Protein AF-A0A257YE95-F1 (afdb_monomer_lite)

Secondary structure (DSSP, 8-state):
---------BTTTBS-HHHHHT-S--------SS-----HHHHHHHHHHHHHH-

Radius of gyration: 11.87 Å; chains: 1; bounding box: 28×15×29 Å

pLDDT: mean 89.45, std 9.3, range [62.28, 97.75]

Sequence (54 aa):
GRAIGLVLGAEGPGLREKTKETCDILARIPFAGAFGSLNVSNAAAVALYAATRG

Foldseek 3Di:
DPDDDDDWAAFPPIDDPVVVVPDPDDDDDDDDDDRRGDHRVVVVVVVVVVVVVD

Structure (mmCIF, N/CA/C/O backbone):
data_AF-A0A257YE95-F1
#
_entry.id   AF-A0A257YE95-F1
#
loop_
_atom_site.group_PDB
_atom_site.id
_atom_site.type_symbol
_atom_site.label_atom_id
_atom_site.label_alt_id
_atom_site.label_comp_id
_atom_site.label_asym_id
_atom_site.label_entity_id
_atom_site.label_seq_id
_atom_site.pdbx_PDB_ins_code
_atom_site.Cartn_x
_atom_site.Cartn_y
_atom_site.Cartn_z
_atom_site.occupancy
_atom_site.B_iso_or_equiv
_a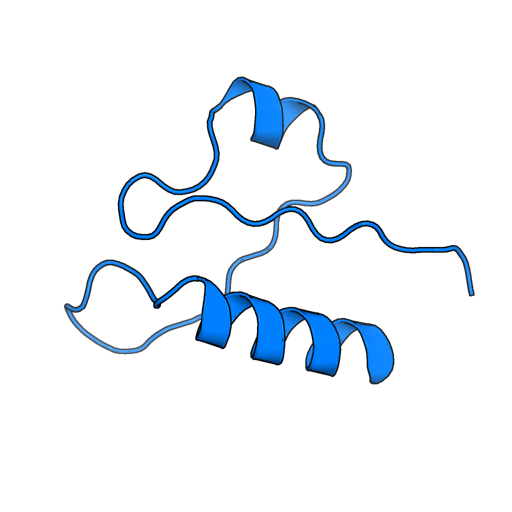tom_site.auth_seq_id
_atom_site.auth_comp_id
_atom_site.auth_asym_id
_atom_site.auth_atom_id
_atom_site.pdbx_PDB_model_num
ATOM 1 N N . GLY A 1 1 ? -17.329 -1.379 10.101 1.00 70.75 1 GLY A N 1
ATOM 2 C CA . GLY A 1 1 ? -15.982 -1.980 10.040 1.00 70.75 1 GLY A CA 1
ATOM 3 C C . GLY A 1 1 ? -14.995 -1.091 10.770 1.00 70.75 1 GLY A C 1
ATOM 4 O O . GLY A 1 1 ? -15.283 0.090 10.932 1.00 70.75 1 GLY A O 1
ATOM 5 N N . ARG A 1 2 ? -13.865 -1.639 11.231 1.00 84.62 2 ARG A N 1
ATOM 6 C CA . ARG A 1 2 ? -12.746 -0.837 11.761 1.00 84.62 2 ARG A CA 1
ATOM 7 C C . ARG A 1 2 ? -12.222 0.081 10.648 1.00 84.62 2 ARG A C 1
ATOM 9 O O . ARG A 1 2 ? -12.132 -0.359 9.506 1.00 84.62 2 ARG A O 1
ATOM 16 N N . ALA A 1 3 ? -11.906 1.336 10.966 1.00 90.56 3 ALA A N 1
ATOM 17 C CA . ALA A 1 3 ? -11.321 2.260 9.995 1.00 90.56 3 ALA A CA 1
ATOM 18 C C . ALA A 1 3 ? -9.954 1.746 9.502 1.00 90.56 3 ALA A C 1
ATOM 20 O O . ALA A 1 3 ? -9.176 1.205 10.291 1.00 90.56 3 ALA A O 1
ATOM 21 N N . ILE A 1 4 ? -9.667 1.923 8.209 1.00 93.56 4 ILE A N 1
ATOM 22 C CA . ILE A 1 4 ? -8.404 1.525 7.570 1.00 93.56 4 ILE A CA 1
ATOM 23 C C . ILE A 1 4 ? -7.680 2.789 7.104 1.00 93.56 4 ILE A C 1
ATOM 25 O O . ILE A 1 4 ? -8.262 3.614 6.401 1.00 93.56 4 ILE A O 1
ATOM 29 N N . GLY A 1 5 ? -6.409 2.932 7.479 1.00 96.00 5 GLY A N 1
ATOM 30 C CA . GLY A 1 5 ? -5.513 3.943 6.923 1.00 96.00 5 GLY A CA 1
ATOM 31 C C . GLY A 1 5 ? -4.720 3.361 5.757 1.00 96.00 5 GLY A C 1
ATOM 32 O O . GLY A 1 5 ? -3.989 2.392 5.939 1.00 96.00 5 GLY A O 1
ATOM 33 N N . LEU A 1 6 ? -4.855 3.942 4.564 1.00 96.19 6 LEU A N 1
ATOM 34 C CA . LEU A 1 6 ? -4.043 3.570 3.404 1.00 96.19 6 LEU A CA 1
ATOM 35 C C . LEU A 1 6 ? -2.809 4.470 3.336 1.00 96.19 6 LEU A C 1
ATOM 37 O O . LEU A 1 6 ? -2.932 5.692 3.268 1.00 96.19 6 LEU A O 1
ATOM 41 N N . VAL A 1 7 ? -1.624 3.863 3.324 1.00 97.69 7 VAL A N 1
ATOM 42 C CA . VAL A 1 7 ? -0.345 4.575 3.227 1.00 97.69 7 VAL A CA 1
ATOM 43 C C . VAL A 1 7 ? 0.292 4.249 1.882 1.00 97.69 7 VAL A C 1
ATOM 45 O O . VAL A 1 7 ? 0.571 3.090 1.584 1.00 97.69 7 VAL A O 1
ATOM 48 N N . LEU A 1 8 ? 0.514 5.273 1.059 1.00 96.00 8 LEU A N 1
ATOM 49 C CA . LEU A 1 8 ? 1.101 5.128 -0.272 1.00 96.00 8 LEU A CA 1
ATOM 50 C C . LEU A 1 8 ? 2.455 5.835 -0.338 1.00 96.00 8 LEU A C 1
ATOM 52 O O . LEU A 1 8 ? 2.624 6.935 0.185 1.00 96.00 8 LEU A O 1
ATOM 56 N N . GLY A 1 9 ? 3.425 5.176 -0.968 1.00 93.44 9 GLY A N 1
ATOM 57 C CA . GLY A 1 9 ? 4.754 5.728 -1.217 1.00 93.44 9 GLY A CA 1
ATOM 58 C C . GLY A 1 9 ? 4.843 6.450 -2.556 1.00 93.44 9 GLY A C 1
ATOM 59 O O . GLY A 1 9 ? 3.893 6.454 -3.335 1.00 93.44 9 GLY A O 1
ATOM 60 N N . ALA A 1 10 ? 6.009 7.030 -2.836 1.00 91.38 10 ALA A N 1
ATOM 61 C CA . ALA A 1 10 ? 6.280 7.638 -4.135 1.00 91.38 10 ALA A CA 1
ATOM 62 C C . ALA A 1 10 ? 6.432 6.570 -5.233 1.00 91.38 10 ALA A C 1
ATOM 64 O O . ALA A 1 10 ? 6.900 5.461 -4.971 1.00 91.38 10 ALA A O 1
ATOM 65 N N . GLU A 1 11 ? 6.091 6.926 -6.472 1.00 88.06 11 GLU A N 1
ATOM 66 C CA . GLU A 1 11 ? 6.422 6.118 -7.649 1.00 88.06 11 GLU A CA 1
ATOM 67 C C . GLU A 1 11 ? 7.947 5.951 -7.739 1.00 88.06 11 GLU A C 1
ATOM 69 O O . GLU A 1 11 ? 8.679 6.923 -7.564 1.00 88.06 11 GLU A O 1
ATOM 74 N N . GLY A 1 12 ? 8.428 4.728 -7.969 1.00 86.31 12 GLY A N 1
ATOM 75 C CA . GLY A 1 12 ? 9.841 4.359 -7.893 1.00 86.31 12 GLY A CA 1
ATOM 76 C C . GLY A 1 12 ? 10.225 3.797 -6.517 1.00 86.31 12 GLY A C 1
ATOM 77 O O . GLY A 1 12 ? 9.933 2.630 -6.250 1.00 86.31 12 GLY A O 1
ATOM 78 N N . PRO A 1 13 ? 10.887 4.575 -5.632 1.00 88.25 13 PRO A N 1
ATOM 79 C CA . PRO A 1 13 ? 11.428 4.073 -4.366 1.00 88.25 13 PRO A CA 1
ATOM 80 C C . PRO A 1 13 ? 10.360 3.619 -3.358 1.00 88.25 13 PRO A C 1
ATOM 82 O O . PRO A 1 13 ? 10.693 2.940 -2.386 1.00 88.25 13 PRO A O 1
ATOM 85 N N . GLY A 1 14 ? 9.085 3.962 -3.567 1.00 92.44 14 GLY A N 1
ATOM 86 C CA . GLY A 1 14 ? 7.991 3.502 -2.721 1.00 92.44 14 GLY A CA 1
ATOM 87 C C 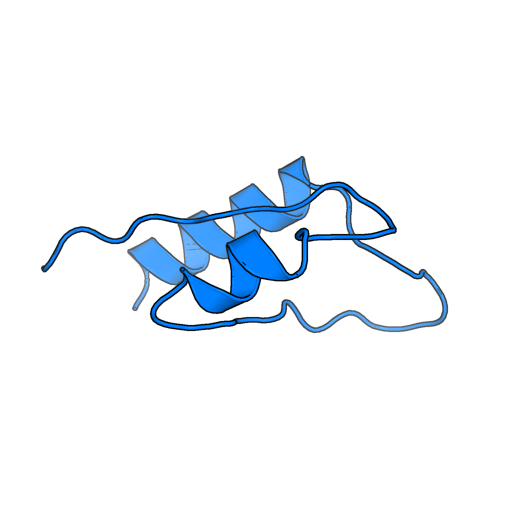. GLY A 1 14 ? 8.006 4.128 -1.327 1.00 92.44 14 GLY A C 1
ATOM 88 O O . GLY A 1 14 ? 8.279 5.318 -1.151 1.00 92.44 14 GLY A O 1
ATOM 89 N N . LEU A 1 15 ? 7.628 3.328 -0.328 1.00 95.56 15 LEU A N 1
ATOM 90 C CA . LEU A 1 15 ? 7.616 3.736 1.077 1.00 95.56 15 LEU A CA 1
ATOM 91 C C . LEU A 1 15 ? 9.030 3.738 1.660 1.00 95.56 15 LEU A C 1
ATOM 93 O O . LEU A 1 15 ? 9.818 2.824 1.414 1.00 95.56 15 LEU A O 1
ATOM 97 N N . ARG A 1 16 ? 9.315 4.728 2.511 1.00 96.81 16 ARG A N 1
ATOM 98 C CA . ARG A 1 16 ? 10.520 4.729 3.351 1.00 96.81 16 ARG A CA 1
ATOM 99 C C . ARG A 1 16 ? 10.461 3.562 4.332 1.00 96.81 16 ARG A C 1
ATOM 101 O O . ARG A 1 16 ? 9.383 3.220 4.808 1.00 96.81 16 ARG A O 1
ATOM 108 N N . GLU A 1 17 ? 11.617 3.013 4.686 1.00 96.88 17 GLU A N 1
ATOM 109 C CA . GLU A 1 17 ? 11.685 1.802 5.513 1.00 96.88 17 GLU A CA 1
ATOM 110 C C . GLU A 1 17 ? 10.981 1.955 6.865 1.00 96.88 17 GLU A C 1
ATOM 112 O O . GLU A 1 17 ? 10.065 1.198 7.165 1.00 96.88 17 GLU A O 1
ATOM 117 N N . LYS A 1 18 ? 11.262 3.042 7.593 1.00 97.50 18 LYS A N 1
ATOM 118 C CA . LYS A 1 18 ? 10.553 3.364 8.843 1.00 97.50 18 LYS A CA 1
ATOM 119 C C . LYS A 1 18 ? 9.034 3.455 8.676 1.00 97.50 18 LYS A C 1
ATOM 121 O O . LYS A 1 18 ? 8.293 3.079 9.570 1.00 97.50 18 LYS A O 1
ATOM 126 N N . THR A 1 19 ? 8.550 3.959 7.538 1.00 97.38 19 THR A N 1
ATOM 127 C CA . THR A 1 19 ? 7.106 4.044 7.273 1.00 97.38 19 THR A CA 1
ATOM 128 C C . THR A 1 19 ? 6.495 2.658 7.085 1.00 97.38 19 THR A C 1
ATOM 130 O O . THR A 1 19 ? 5.370 2.428 7.524 1.00 97.38 19 THR A O 1
ATOM 133 N N . LYS A 1 20 ? 7.228 1.718 6.472 1.00 96.69 20 LYS A N 1
ATOM 134 C CA . LYS A 1 20 ? 6.788 0.321 6.369 1.00 96.69 20 LYS A CA 1
ATOM 135 C C . LYS A 1 20 ? 6.724 -0.341 7.743 1.00 96.69 20 LYS A C 1
ATOM 137 O O . LYS A 1 20 ? 5.737 -1.001 8.030 1.00 96.69 20 LYS A O 1
ATOM 14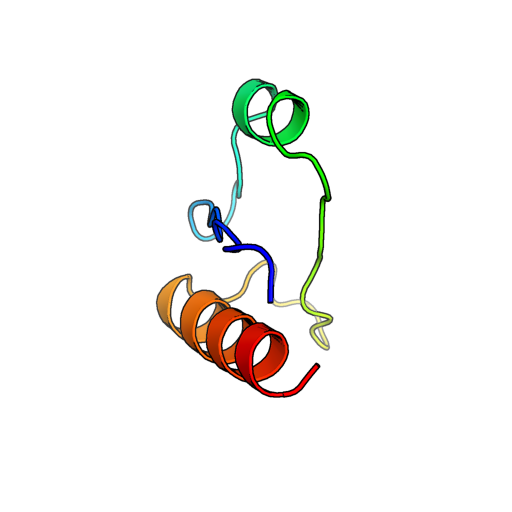2 N N . GLU A 1 21 ? 7.730 -0.116 8.588 1.00 97.75 21 GLU A N 1
ATOM 143 C CA . GLU A 1 21 ? 7.791 -0.654 9.958 1.00 97.75 21 GLU A CA 1
ATOM 144 C C . GLU A 1 21 ? 6.622 -0.181 10.835 1.00 97.75 21 GLU A C 1
ATOM 146 O O . GLU A 1 21 ? 6.192 -0.903 11.728 1.00 97.75 21 GLU A O 1
ATOM 151 N N . THR A 1 22 ? 6.081 1.016 10.578 1.00 97.31 22 THR A N 1
ATOM 152 C CA . THR A 1 22 ? 4.912 1.541 11.304 1.00 97.31 22 THR A CA 1
ATOM 153 C C . THR A 1 22 ? 3.563 1.060 10.765 1.00 97.31 22 THR A C 1
ATOM 155 O O . THR A 1 22 ? 2.536 1.374 11.361 1.00 97.31 22 THR A O 1
ATOM 158 N N . CYS A 1 23 ? 3.526 0.367 9.623 1.00 97.75 23 CYS A N 1
ATOM 159 C CA . CYS A 1 23 ? 2.277 -0.136 9.052 1.00 97.75 23 CYS A CA 1
ATOM 160 C C . CYS A 1 23 ? 1.918 -1.499 9.655 1.00 97.75 23 CYS A C 1
ATOM 162 O O . CYS A 1 23 ? 2.755 -2.394 9.696 1.00 97.75 23 CYS A O 1
ATOM 164 N N . ASP A 1 24 ? 0.647 -1.685 10.028 1.00 96.94 24 ASP A N 1
ATOM 165 C CA . ASP A 1 24 ? 0.144 -2.978 10.523 1.00 96.94 24 ASP A CA 1
ATOM 166 C C . ASP A 1 24 ? 0.269 -4.088 9.461 1.00 96.94 24 ASP A C 1
ATOM 168 O O . ASP A 1 24 ? 0.531 -5.249 9.772 1.00 96.94 24 ASP A O 1
ATOM 172 N N . ILE A 1 25 ? 0.034 -3.735 8.192 1.00 94.69 25 ILE A N 1
ATOM 173 C CA . ILE A 1 25 ? 0.026 -4.655 7.053 1.00 94.69 25 ILE A CA 1
ATOM 174 C C . ILE A 1 25 ? 0.722 -3.980 5.874 1.00 94.69 25 ILE A C 1
ATOM 176 O O . ILE A 1 25 ? 0.430 -2.833 5.536 1.00 94.69 25 ILE A O 1
ATOM 180 N N . LEU A 1 26 ? 1.599 -4.726 5.202 1.00 96.00 26 LEU A N 1
ATOM 181 C CA . LEU A 1 26 ? 2.166 -4.340 3.915 1.00 96.00 26 LEU A CA 1
ATOM 182 C C . LEU A 1 26 ? 1.467 -5.109 2.795 1.00 96.00 26 LEU A C 1
ATOM 184 O O . LEU A 1 26 ? 1.373 -6.334 2.832 1.00 96.00 26 LEU A O 1
ATOM 188 N N . ALA A 1 27 ? 0.999 -4.383 1.782 1.00 93.31 27 ALA A N 1
ATOM 189 C CA . ALA A 1 27 ? 0.332 -4.943 0.613 1.00 93.31 27 ALA A CA 1
ATOM 190 C C . ALA A 1 27 ? 0.997 -4.447 -0.676 1.00 93.31 27 ALA A C 1
ATOM 192 O O . ALA A 1 27 ? 1.598 -3.373 -0.717 1.00 93.31 27 ALA A O 1
ATOM 193 N N . ARG A 1 28 ? 0.874 -5.232 -1.749 1.00 90.12 28 ARG A N 1
ATOM 194 C CA . ARG A 1 28 ? 1.428 -4.911 -3.068 1.00 90.12 28 ARG A CA 1
ATOM 195 C C . ARG A 1 28 ? 0.371 -5.124 -4.139 1.00 90.12 28 ARG A C 1
ATOM 197 O O . ARG A 1 28 ? -0.289 -6.156 -4.149 1.00 90.12 28 ARG A O 1
ATOM 204 N N . ILE A 1 29 ? 0.271 -4.180 -5.071 1.00 89.31 29 ILE A N 1
ATOM 205 C CA . ILE A 1 29 ? -0.521 -4.345 -6.292 1.00 89.31 29 ILE A CA 1
ATOM 206 C C . ILE A 1 29 ? 0.325 -5.159 -7.283 1.00 89.31 29 ILE A C 1
ATOM 208 O O . ILE A 1 29 ? 1.417 -4.706 -7.645 1.00 89.31 29 ILE A O 1
ATOM 212 N N . PRO A 1 30 ? -0.117 -6.355 -7.709 1.00 85.94 30 PRO A N 1
ATOM 213 C CA . PRO A 1 30 ? 0.569 -7.102 -8.755 1.00 85.94 30 PRO A CA 1
ATOM 214 C C . PRO A 1 30 ? 0.530 -6.315 -10.069 1.00 85.94 30 PRO A C 1
ATOM 216 O O . PRO A 1 30 ? -0.509 -5.772 -10.436 1.00 85.94 30 PRO A O 1
ATOM 219 N N . PHE A 1 31 ? 1.643 -6.274 -10.796 1.00 79.94 31 PHE A N 1
ATOM 220 C CA . PHE A 1 31 ? 1.719 -5.664 -12.123 1.00 79.94 31 PHE A CA 1
ATOM 221 C C . PHE A 1 31 ? 2.468 -6.587 -13.085 1.00 79.94 31 PHE A C 1
ATOM 223 O O . PHE A 1 31 ? 3.333 -7.358 -12.664 1.00 79.94 31 PHE A O 1
ATOM 230 N N . ALA A 1 32 ? 2.111 -6.529 -14.369 1.00 73.19 32 ALA A N 1
ATOM 231 C CA . ALA A 1 32 ? 2.708 -7.350 -15.417 1.00 73.19 32 ALA A CA 1
ATOM 232 C C . ALA A 1 32 ? 3.811 -6.575 -16.161 1.00 73.19 32 ALA A C 1
ATOM 234 O O . ALA A 1 32 ? 3.581 -5.459 -16.624 1.00 73.19 32 ALA A O 1
ATOM 235 N N . GLY A 1 33 ? 4.987 -7.190 -16.320 1.00 68.50 33 GLY A N 1
ATOM 236 C CA . GLY A 1 33 ? 6.063 -6.705 -17.194 1.00 68.50 33 GLY A CA 1
ATOM 237 C C . GLY A 1 33 ? 7.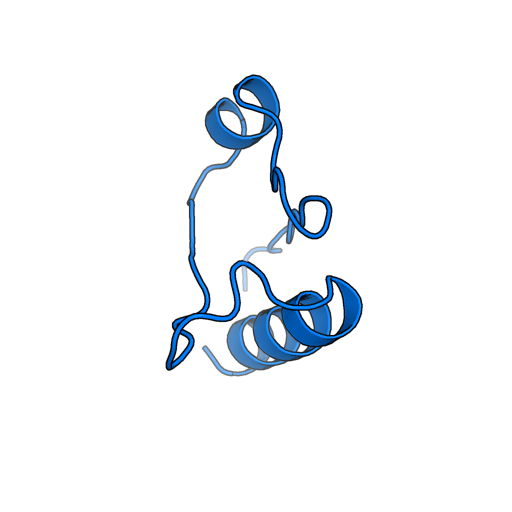218 -5.972 -16.501 1.00 68.50 33 GLY A C 1
ATOM 238 O O . GLY A 1 33 ? 7.362 -5.998 -15.282 1.00 68.50 33 GLY A O 1
ATOM 239 N N . ALA A 1 34 ? 8.064 -5.338 -17.323 1.00 66.75 34 ALA A N 1
ATOM 240 C CA . ALA A 1 34 ? 9.313 -4.675 -16.925 1.00 66.75 34 ALA A CA 1
ATOM 241 C C . ALA A 1 34 ? 9.136 -3.236 -16.394 1.00 66.75 34 ALA A C 1
ATOM 243 O O . ALA A 1 34 ? 10.120 -2.578 -16.061 1.00 66.75 34 ALA A O 1
ATOM 244 N N . PHE A 1 35 ? 7.905 -2.721 -16.334 1.00 65.81 35 PHE A N 1
ATOM 245 C CA . PHE A 1 35 ? 7.648 -1.386 -15.796 1.00 65.81 35 PHE A CA 1
ATOM 246 C C . PHE A 1 35 ? 7.777 -1.426 -14.271 1.00 65.81 35 PHE A C 1
ATOM 248 O O . PHE A 1 35 ? 7.076 -2.180 -13.606 1.00 65.81 35 PHE A O 1
ATOM 255 N N . GLY A 1 36 ? 8.721 -0.654 -13.729 1.00 74.69 36 GLY A N 1
ATOM 256 C CA . GLY A 1 36 ? 9.156 -0.783 -12.337 1.00 74.69 36 GLY A CA 1
ATOM 257 C C . GLY A 1 36 ? 8.059 -0.528 -11.299 1.00 74.69 36 GLY A C 1
ATOM 258 O O . GLY A 1 36 ? 7.877 -1.337 -10.393 1.00 74.69 36 GLY A O 1
ATOM 259 N N . SER A 1 37 ? 7.323 0.578 -11.416 1.00 77.69 37 SER A N 1
ATOM 260 C CA . SER A 1 37 ? 6.300 0.982 -10.444 1.00 77.69 37 SER A CA 1
ATOM 261 C C . SER A 1 37 ? 5.074 1.581 -11.118 1.00 77.69 37 SER A C 1
ATOM 263 O O . SER A 1 37 ? 5.172 2.160 -12.195 1.00 77.69 37 SER A O 1
ATOM 265 N N . LEU A 1 38 ? 3.925 1.474 -10.452 1.00 82.38 38 LEU A N 1
ATOM 266 C CA . LEU A 1 38 ? 2.699 2.141 -10.871 1.00 82.38 38 LEU A CA 1
ATOM 267 C C . LEU A 1 38 ? 2.691 3.592 -10.384 1.00 82.38 38 LEU A C 1
ATOM 269 O O . LEU A 1 38 ? 3.176 3.891 -9.290 1.00 82.38 38 LEU A O 1
ATOM 273 N N . ASN A 1 39 ? 2.049 4.464 -11.155 1.00 91.06 39 ASN A N 1
ATOM 274 C CA . ASN A 1 39 ? 1.731 5.801 -10.692 1.00 91.06 39 ASN A CA 1
ATOM 275 C C . ASN A 1 39 ? 0.920 5.775 -9.387 1.00 91.06 39 ASN A C 1
ATOM 277 O O . ASN A 1 39 ? -0.031 5.001 -9.244 1.00 91.06 39 ASN A O 1
ATOM 281 N N . VAL A 1 40 ? 1.274 6.654 -8.447 1.00 92.94 40 VAL A N 1
ATOM 282 C CA . VAL A 1 40 ? 0.682 6.682 -7.099 1.00 92.94 40 VAL A CA 1
ATOM 283 C C . VAL A 1 40 ? -0.828 6.927 -7.136 1.00 92.94 40 VAL A C 1
ATOM 285 O O . VAL A 1 40 ? -1.553 6.336 -6.339 1.00 92.94 40 VAL A O 1
ATOM 288 N N . SER A 1 41 ? -1.329 7.735 -8.080 1.00 94.81 41 SER A N 1
ATOM 289 C CA . SER A 1 41 ? -2.772 7.990 -8.207 1.00 94.81 41 SER A CA 1
ATOM 290 C C . SER A 1 41 ? -3.545 6.729 -8.608 1.00 94.81 41 SER A C 1
ATOM 292 O O . SER A 1 41 ? -4.552 6.394 -7.983 1.00 94.81 41 SER A O 1
ATOM 294 N N . ASN A 1 42 ? -3.020 5.961 -9.567 1.00 94.00 42 ASN A N 1
ATOM 295 C CA . ASN A 1 42 ? -3.598 4.682 -9.976 1.00 94.00 42 ASN A CA 1
ATOM 296 C C . ASN A 1 42 ? -3.522 3.651 -8.840 1.00 94.00 42 ASN A C 1
ATOM 298 O O . ASN A 1 42 ? -4.487 2.925 -8.600 1.00 94.00 42 ASN A O 1
ATOM 302 N N . ALA A 1 43 ? -2.405 3.607 -8.105 1.00 93.69 43 ALA A N 1
ATOM 303 C CA . ALA A 1 43 ? -2.261 2.732 -6.944 1.00 93.69 43 ALA A CA 1
ATOM 304 C C . ALA A 1 43 ? -3.283 3.065 -5.843 1.00 93.69 43 ALA A C 1
ATOM 306 O O . ALA A 1 43 ? -3.900 2.158 -5.283 1.00 93.69 43 ALA A O 1
ATOM 307 N N . ALA A 1 44 ? -3.513 4.355 -5.577 1.00 95.62 44 ALA A N 1
ATOM 308 C CA . ALA A 1 44 ? -4.516 4.814 -4.619 1.00 95.62 44 ALA A CA 1
ATOM 309 C C . ALA A 1 44 ? -5.933 4.420 -5.047 1.00 95.62 44 ALA A C 1
ATOM 311 O O . ALA A 1 44 ? -6.692 3.908 -4.226 1.00 95.62 44 ALA A O 1
ATOM 312 N N . ALA A 1 45 ? -6.275 4.592 -6.328 1.00 95.81 45 ALA A N 1
ATOM 313 C CA . ALA A 1 45 ? -7.584 4.210 -6.855 1.00 95.81 45 ALA A CA 1
ATOM 314 C C . ALA A 1 45 ? -7.868 2.710 -6.660 1.00 95.81 45 ALA A C 1
ATOM 316 O O . ALA A 1 45 ? -8.928 2.339 -6.154 1.00 95.81 45 ALA A O 1
ATOM 317 N N . VAL A 1 46 ? -6.901 1.845 -6.991 1.00 94.31 46 VAL A N 1
ATOM 318 C CA . VAL A 1 46 ? -7.026 0.390 -6.800 1.00 94.31 46 VAL A CA 1
ATOM 319 C C . VAL A 1 46 ? -7.124 0.029 -5.315 1.00 94.31 46 VAL A C 1
ATOM 321 O O . VAL A 1 46 ? -7.974 -0.778 -4.941 1.00 94.31 46 VAL A O 1
ATOM 324 N N . ALA A 1 47 ? -6.294 0.635 -4.460 1.00 94.62 47 ALA A N 1
ATOM 325 C CA . ALA A 1 47 ? -6.295 0.364 -3.023 1.00 94.62 47 ALA A CA 1
ATOM 326 C C . ALA A 1 47 ? -7.621 0.765 -2.356 1.00 94.62 47 ALA A C 1
ATOM 328 O O . ALA A 1 47 ? -8.174 -0.008 -1.576 1.00 94.62 47 ALA A O 1
ATOM 329 N N . LEU A 1 48 ? -8.163 1.936 -2.701 1.00 95.12 48 LEU A N 1
ATOM 330 C CA . LEU A 1 48 ? -9.466 2.402 -2.216 1.00 95.12 48 LEU A CA 1
ATOM 331 C C . LEU A 1 48 ? -10.603 1.490 -2.686 1.00 95.12 48 LEU A C 1
ATOM 333 O O . LEU A 1 48 ? -11.476 1.127 -1.898 1.00 95.12 48 LEU A O 1
ATOM 337 N N . TYR A 1 49 ? -10.581 1.076 -3.954 1.00 95.00 49 TYR A N 1
ATOM 338 C CA . TYR A 1 49 ? -11.573 0.141 -4.476 1.00 95.00 49 TYR A CA 1
ATOM 339 C C . TYR A 1 49 ? -11.529 -1.205 -3.739 1.00 95.00 49 TYR A C 1
ATOM 341 O O . TYR A 1 49 ? -12.563 -1.707 -3.308 1.00 95.00 49 TYR A O 1
ATOM 349 N N . ALA A 1 50 ? -10.339 -1.772 -3.531 1.00 93.44 50 ALA A N 1
AT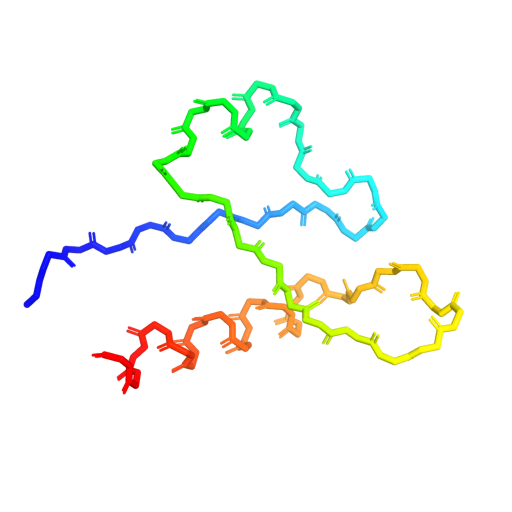OM 350 C CA . ALA A 1 50 ? -10.187 -3.022 -2.791 1.00 93.44 50 ALA A CA 1
ATOM 351 C C . ALA A 1 50 ? -10.657 -2.890 -1.330 1.00 93.44 50 ALA A C 1
ATOM 353 O O . ALA A 1 50 ? -11.398 -3.743 -0.848 1.00 93.44 50 ALA A O 1
ATOM 354 N N . ALA A 1 51 ? -10.297 -1.795 -0.652 1.00 92.00 51 ALA A N 1
ATOM 355 C CA . ALA A 1 51 ? -10.659 -1.540 0.745 1.00 92.00 51 ALA A CA 1
ATOM 356 C C . ALA A 1 51 ? -12.165 -1.321 0.974 1.00 92.00 51 ALA A C 1
ATOM 358 O O . ALA A 1 51 ? -12.633 -1.447 2.101 1.00 92.00 51 ALA A O 1
AT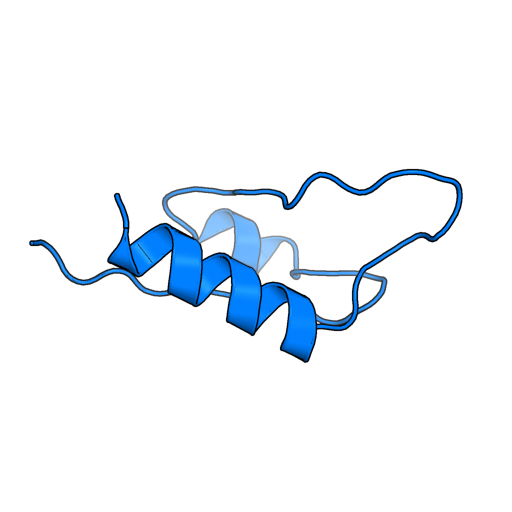OM 359 N N . THR A 1 52 ? -12.920 -0.975 -0.072 1.00 89.19 52 THR A N 1
ATOM 360 C CA . THR A 1 52 ? -14.381 -0.786 -0.005 1.00 89.19 52 THR A CA 1
ATOM 361 C C . THR A 1 52 ? -15.176 -2.018 -0.439 1.00 89.19 52 THR A C 1
ATOM 363 O O . THR A 1 52 ? -16.395 -2.042 -0.274 1.00 89.19 52 THR A O 1
ATOM 366 N N . ARG A 1 53 ? -14.511 -3.026 -1.016 1.00 82.12 53 ARG A N 1
ATOM 367 C CA . ARG A 1 53 ? -15.135 -4.240 -1.569 1.00 82.12 53 ARG A CA 1
ATOM 368 C C . ARG A 1 53 ? -14.872 -5.498 -0.737 1.00 82.12 53 ARG A C 1
ATOM 370 O O . ARG A 1 53 ? -15.585 -6.477 -0.949 1.00 82.12 53 ARG A O 1
ATOM 377 N N . GLY A 1 54 ? -13.861 -5.483 0.135 1.00 62.28 54 GLY A N 1
ATOM 378 C CA . GLY A 1 54 ? -13.612 -6.518 1.149 1.00 62.28 54 GLY A CA 1
ATOM 379 C C . GLY A 1 54 ? -14.408 -6.275 2.422 1.00 62.28 54 GLY A C 1
ATOM 380 O O . GLY A 1 54 ? -14.774 -7.281 3.062 1.00 62.28 54 GLY A O 1
#